Protein AF-A0A960TSB8-F1 (afdb_monomer_lite)

Foldseek 3Di:
DDDLDDQDDDVVVLVVVCVVLVHDSVLSVLLSVLLVVCVSVVQDDPDPVSVVVSVVSSQVSQVVVVHGNSCPVVVVD

Radius of gyration: 12.98 Å; chains: 1; bounding box: 25×40×28 Å

Secondary structure (DSSP, 8-state):
----------HHHHHHHHHHHT--HHHHHHHHHHHHHHHHTT---SSHHHHHHHHHHHHHHHHHTT---TTGGGT--

pLDDT: mean 89.78, std 12.36, range [40.81, 97.25]

Structure (mmCIF, N/CA/C/O backbone):
data_AF-A0A960TSB8-F1
#
_entry.id   AF-A0A960TSB8-F1
#
loop_
_atom_site.group_PDB
_atom_site.id
_atom_site.type_symbol
_atom_site.label_atom_id
_atom_site.label_alt_id
_atom_site.label_comp_id
_atom_site.label_asym_id
_atom_site.label_entity_id
_atom_site.label_seq_id
_atom_site.pdbx_PDB_ins_code
_atom_site.Cartn_x
_atom_site.Cartn_y
_atom_site.Cartn_z
_atom_site.occupancy
_atom_site.B_iso_or_equiv
_atom_site.auth_seq_id
_atom_site.auth_comp_id
_atom_site.auth_asym_id
_atom_site.auth_atom_id
_atom_site.pdbx_PDB_model_num
ATOM 1 N N . GLU A 1 1 ? -11.208 17.890 9.732 1.00 54.84 1 GLU A N 1
ATOM 2 C CA . GLU A 1 1 ? -11.490 16.490 9.356 1.00 54.84 1 GLU A CA 1
ATOM 3 C C . GLU A 1 1 ? -10.318 15.604 9.770 1.00 54.84 1 GLU A C 1
ATOM 5 O O . GLU A 1 1 ? -9.200 15.928 9.374 1.00 54.84 1 GLU A O 1
ATOM 10 N N . PRO A 1 2 ? -10.503 14.558 10.594 1.00 72.75 2 PRO A N 1
ATOM 11 C CA . PRO A 1 2 ? -9.425 13.618 10.885 1.00 72.75 2 PRO A CA 1
ATOM 12 C C . PRO A 1 2 ? -9.153 12.748 9.647 1.00 72.75 2 PRO A C 1
ATOM 14 O O . PRO A 1 2 ? -10.060 12.101 9.129 1.00 72.75 2 PRO A O 1
ATOM 17 N N . SER A 1 3 ? -7.912 12.736 9.154 1.00 79.50 3 SER A N 1
ATOM 18 C CA . SER A 1 3 ? -7.488 11.817 8.090 1.00 79.50 3 SER A CA 1
ATOM 19 C C . SER A 1 3 ? -7.000 10.501 8.694 1.00 79.50 3 SER A C 1
ATOM 21 O O . SER A 1 3 ? -6.195 10.535 9.622 1.00 79.50 3 SER A O 1
ATOM 23 N N . ALA A 1 4 ? -7.403 9.357 8.132 1.00 82.44 4 ALA A N 1
ATOM 24 C CA . ALA A 1 4 ? -6.901 8.038 8.545 1.00 82.44 4 ALA A CA 1
ATOM 25 C C . ALA A 1 4 ? -5.391 7.842 8.276 1.00 82.44 4 ALA A C 1
ATOM 27 O O . ALA A 1 4 ? -4.772 6.962 8.861 1.00 82.44 4 ALA A O 1
ATOM 28 N N . GLY A 1 5 ? -4.798 8.667 7.407 1.00 92.88 5 GLY A N 1
ATOM 29 C CA . GLY A 1 5 ? -3.382 8.640 7.049 1.00 92.88 5 GLY A CA 1
ATOM 30 C C . GLY A 1 5 ? -3.168 8.971 5.575 1.00 92.88 5 GLY A C 1
ATOM 31 O O . GLY A 1 5 ? -4.069 9.490 4.913 1.00 92.88 5 GLY A O 1
ATOM 32 N N . GLN A 1 6 ? -1.971 8.682 5.064 1.00 95.38 6 GLN A N 1
ATOM 33 C CA . GLN A 1 6 ? -1.593 8.899 3.666 1.00 95.38 6 GLN A CA 1
ATOM 34 C C . GLN A 1 6 ? -0.945 7.638 3.096 1.00 95.38 6 GLN A C 1
ATOM 36 O O . GLN A 1 6 ? -0.150 6.990 3.771 1.00 95.38 6 GLN A O 1
ATOM 41 N N . ILE A 1 7 ? -1.258 7.327 1.839 1.00 95.50 7 ILE A N 1
ATOM 42 C CA . ILE A 1 7 ? -0.576 6.294 1.057 1.00 95.50 7 ILE A CA 1
ATOM 43 C C . ILE A 1 7 ? 0.245 7.022 -0.002 1.00 95.50 7 ILE A C 1
ATOM 45 O O . ILE A 1 7 ? -0.301 7.776 -0.807 1.00 95.50 7 ILE A O 1
ATOM 49 N N . VAL A 1 8 ? 1.559 6.821 0.021 1.00 96.00 8 VAL A N 1
ATOM 50 C CA . VAL A 1 8 ? 2.492 7.428 -0.932 1.00 96.00 8 VAL A CA 1
ATOM 51 C C . VAL A 1 8 ? 3.020 6.331 -1.841 1.00 96.00 8 VAL A C 1
ATOM 53 O O . VAL A 1 8 ? 3.511 5.312 -1.367 1.00 96.00 8 VAL A O 1
ATOM 56 N N . MET A 1 9 ? 2.914 6.542 -3.149 1.00 95.75 9 MET A N 1
ATOM 57 C CA . MET A 1 9 ? 3.344 5.585 -4.165 1.00 95.75 9 MET A CA 1
ATOM 58 C C . MET A 1 9 ? 4.414 6.210 -5.057 1.00 95.75 9 MET A C 1
ATOM 60 O O . MET A 1 9 ? 4.304 7.372 -5.445 1.00 95.75 9 MET A O 1
ATOM 64 N N . ALA A 1 10 ? 5.437 5.426 -5.398 1.00 96.31 10 ALA A N 1
ATOM 65 C CA . ALA A 1 10 ? 6.514 5.828 -6.296 1.00 96.31 10 ALA A CA 1
ATOM 66 C C . ALA A 1 10 ? 6.299 5.195 -7.687 1.00 96.31 10 ALA A C 1
ATOM 68 O O . ALA A 1 10 ? 6.481 3.986 -7.833 1.00 96.31 10 ALA A O 1
ATOM 69 N N . PRO A 1 11 ? 5.945 5.971 -8.731 1.00 95.00 11 PRO A N 1
ATOM 70 C CA . PRO A 1 11 ? 5.642 5.413 -10.054 1.0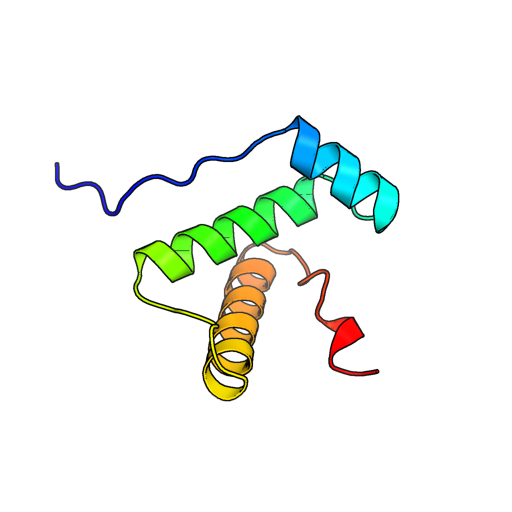0 95.00 11 PRO A CA 1
ATOM 71 C C . PRO A 1 11 ? 6.810 4.664 -10.708 1.00 95.00 11 PRO A C 1
ATOM 73 O O . PRO A 1 11 ? 6.587 3.676 -11.405 1.00 95.00 11 PRO A O 1
ATOM 76 N N . GLY A 1 12 ? 8.050 5.110 -10.469 1.00 96.81 12 GLY A N 1
ATOM 77 C CA . GLY A 1 12 ? 9.252 4.417 -10.949 1.00 96.81 12 GLY A CA 1
ATOM 78 C C . GLY A 1 12 ? 9.357 3.003 -10.378 1.00 96.81 12 GLY A C 1
ATOM 79 O O . GLY A 1 12 ? 9.475 2.050 -11.138 1.00 96.81 12 GLY A O 1
ATOM 80 N N . PHE A 1 13 ? 9.167 2.863 -9.062 1.00 95.38 13 PHE A N 1
ATOM 81 C CA . PHE A 1 13 ? 9.165 1.566 -8.378 1.00 95.38 13 PHE A CA 1
ATOM 82 C C . PHE A 1 13 ? 8.063 0.631 -8.897 1.00 95.38 13 PHE A C 1
ATOM 84 O O . PHE A 1 13 ? 8.316 -0.538 -9.173 1.00 95.38 13 PHE A O 1
ATOM 91 N N . ILE A 1 14 ? 6.846 1.154 -9.086 1.00 95.81 14 ILE A N 1
ATOM 92 C CA . ILE A 1 14 ? 5.724 0.392 -9.659 1.00 95.81 14 ILE A CA 1
ATOM 93 C C . ILE A 1 14 ? 6.080 -0.115 -11.059 1.00 95.81 14 ILE A C 1
ATOM 95 O O . ILE A 1 14 ? 5.836 -1.277 -11.377 1.00 95.81 14 ILE A O 1
ATOM 99 N N . SER A 1 15 ? 6.675 0.747 -11.885 1.00 95.19 15 SER A N 1
ATOM 100 C CA . SER A 1 15 ? 7.037 0.412 -13.265 1.00 95.19 15 SER A CA 1
ATOM 101 C C . SER A 1 15 ? 8.119 -0.666 -13.323 1.00 95.19 15 SER A C 1
ATOM 103 O O . SER A 1 15 ? 7.978 -1.622 -14.082 1.00 95.19 15 SER A O 1
ATOM 105 N N . GLU A 1 16 ? 9.162 -0.542 -12.498 1.00 96.12 16 GLU A N 1
ATOM 106 C CA . GLU A 1 16 ? 10.236 -1.536 -12.380 1.00 96.12 16 GLU A CA 1
ATOM 107 C C . GLU A 1 16 ? 9.681 -2.892 -11.937 1.00 96.12 16 GLU A C 1
ATOM 109 O O . GLU A 1 16 ? 9.882 -3.896 -12.619 1.00 96.12 16 GLU A O 1
ATOM 114 N N . ARG A 1 17 ? 8.876 -2.919 -10.868 1.00 93.00 17 ARG A N 1
ATOM 115 C CA . ARG A 1 17 ? 8.286 -4.162 -10.359 1.00 93.00 17 ARG A CA 1
ATOM 116 C C . ARG A 1 17 ? 7.348 -4.823 -11.374 1.00 93.00 17 ARG A C 1
ATOM 118 O O . ARG A 1 17 ? 7.360 -6.045 -11.517 1.00 93.00 17 ARG A O 1
ATOM 125 N N . CYS A 1 18 ? 6.545 -4.035 -12.093 1.00 94.19 18 CYS A N 1
ATOM 126 C CA . CYS A 1 18 ? 5.675 -4.551 -13.153 1.00 94.19 18 CYS A CA 1
ATOM 127 C C . CYS A 1 18 ? 6.483 -5.163 -14.300 1.00 94.19 18 CYS A C 1
ATOM 129 O O . CYS A 1 18 ? 6.115 -6.227 -14.794 1.00 94.19 18 CYS A O 1
ATOM 131 N N . ALA A 1 19 ? 7.596 -4.533 -14.690 1.00 94.69 19 ALA A N 1
ATOM 132 C CA . ALA A 1 19 ? 8.489 -5.062 -15.716 1.00 94.69 19 ALA A CA 1
ATOM 133 C C . ALA A 1 19 ? 9.152 -6.380 -15.282 1.00 94.69 19 ALA A C 1
ATOM 135 O O . ALA A 1 19 ? 9.229 -7.312 -16.080 1.00 94.69 19 ALA A O 1
ATOM 136 N N . GLU A 1 20 ? 9.580 -6.486 -14.022 1.00 93.81 20 GLU A N 1
ATOM 137 C CA . GLU A 1 20 ? 10.190 -7.702 -13.468 1.00 93.81 20 GLU A CA 1
ATOM 138 C C . GLU A 1 20 ? 9.202 -8.868 -13.355 1.00 93.81 20 GLU A C 1
ATOM 140 O O . GLU A 1 20 ? 9.556 -10.016 -13.624 1.00 93.81 20 GLU A O 1
ATOM 145 N N . ARG A 1 21 ? 7.963 -8.584 -12.942 1.00 88.69 21 ARG A N 1
ATOM 146 C CA . ARG A 1 21 ? 6.951 -9.610 -12.640 1.00 88.69 21 ARG A CA 1
ATOM 147 C C . ARG A 1 21 ? 5.983 -9.893 -13.788 1.00 88.69 21 ARG A C 1
ATOM 149 O O . ARG A 1 21 ? 5.195 -10.830 -13.697 1.00 88.69 21 ARG A O 1
ATOM 156 N N . GLY A 1 22 ? 6.015 -9.091 -14.851 1.00 90.75 22 GLY A N 1
ATOM 157 C CA . GLY A 1 22 ? 5.058 -9.176 -15.957 1.00 90.75 22 GLY A CA 1
ATOM 158 C C . GLY A 1 22 ? 3.629 -8.788 -15.558 1.00 90.75 22 GLY A C 1
ATOM 159 O O . GLY A 1 22 ? 2.672 -9.287 -16.146 1.00 90.75 22 GLY A O 1
ATOM 160 N N . TRP A 1 23 ? 3.471 -7.940 -14.540 1.00 90.94 23 TRP A N 1
ATOM 161 C CA . TRP A 1 23 ? 2.164 -7.492 -14.050 1.00 90.94 23 TRP A CA 1
ATOM 162 C C . TRP A 1 23 ? 1.687 -6.230 -14.767 1.00 90.94 23 TRP A C 1
ATOM 164 O O . TRP A 1 23 ? 2.486 -5.437 -15.268 1.00 90.94 23 TRP A O 1
ATOM 174 N N . HIS A 1 24 ? 0.370 -6.018 -14.789 1.00 92.00 24 HIS A N 1
ATOM 175 C CA . HIS A 1 24 ? -0.194 -4.772 -15.291 1.00 92.00 24 HIS A CA 1
ATOM 176 C C . HIS A 1 24 ? -0.050 -3.663 -14.228 1.00 92.00 24 HIS A C 1
ATOM 178 O O . HIS A 1 24 ? -0.385 -3.905 -13.065 1.00 92.00 24 HIS A O 1
ATOM 184 N N . PRO A 1 25 ? 0.373 -2.434 -14.590 1.00 93.06 25 PRO A N 1
ATOM 185 C CA . PRO A 1 25 ? 0.549 -1.340 -13.628 1.00 93.06 25 PRO A CA 1
ATOM 186 C C . PRO A 1 25 ? -0.686 -1.046 -12.779 1.00 93.06 25 PRO A C 1
ATOM 188 O O . PRO A 1 25 ? -0.572 -0.709 -11.604 1.00 93.06 25 PRO A O 1
ATOM 191 N N . GLU A 1 26 ? -1.879 -1.198 -13.353 1.00 92.62 26 GLU A N 1
ATOM 192 C CA . GLU A 1 26 ? -3.118 -0.987 -12.607 1.00 92.62 26 GLU A CA 1
ATOM 193 C C . GLU A 1 26 ? -3.335 -2.007 -11.482 1.00 92.62 26 GLU A C 1
ATOM 195 O O . GLU A 1 26 ? -3.900 -1.655 -10.447 1.00 92.62 26 GLU A O 1
ATOM 200 N N . ASP A 1 27 ? -2.894 -3.253 -11.668 1.00 92.25 27 ASP A N 1
ATOM 201 C CA . ASP A 1 27 ? -3.039 -4.298 -10.653 1.00 92.25 27 ASP A CA 1
ATOM 202 C C . ASP A 1 27 ? -2.047 -4.080 -9.510 1.00 92.25 27 ASP A C 1
ATOM 204 O O . ASP A 1 27 ? -2.406 -4.234 -8.343 1.00 92.25 27 ASP A O 1
ATOM 208 N N . GLU A 1 28 ? -0.833 -3.625 -9.830 1.00 93.81 28 GLU A N 1
ATOM 209 C CA . GLU A 1 28 ? 0.163 -3.227 -8.834 1.00 93.81 28 GLU A CA 1
ATOM 210 C C . GLU A 1 28 ? -0.316 -2.023 -8.013 1.00 93.81 28 GLU A C 1
ATOM 212 O O . GLU A 1 28 ? -0.261 -2.048 -6.784 1.00 93.81 28 GLU A O 1
ATOM 217 N N . VAL A 1 29 ? -0.862 -0.990 -8.665 1.00 95.19 29 VAL A N 1
ATOM 218 C CA . VAL A 1 29 ? -1.436 0.180 -7.977 1.00 95.19 29 VAL A CA 1
ATOM 219 C C . VAL A 1 29 ? -2.596 -0.230 -7.072 1.00 95.19 29 VAL A C 1
ATOM 221 O O . VAL A 1 29 ? -2.672 0.222 -5.926 1.00 95.19 29 VAL A O 1
ATOM 224 N N . ALA A 1 30 ? -3.503 -1.082 -7.554 1.00 95.38 30 ALA A N 1
ATOM 225 C CA . ALA A 1 30 ? -4.629 -1.549 -6.754 1.00 95.38 30 ALA A CA 1
ATOM 226 C C . ALA A 1 30 ? -4.166 -2.358 -5.536 1.00 95.38 30 ALA A C 1
ATOM 228 O O . ALA A 1 30 ? -4.667 -2.139 -4.432 1.00 95.38 30 ALA A O 1
ATOM 229 N N . MET A 1 31 ? -3.183 -3.244 -5.721 1.00 95.12 31 MET A N 1
ATOM 230 C CA . MET A 1 31 ? -2.602 -4.041 -4.643 1.00 95.12 31 MET A CA 1
ATOM 231 C C . MET A 1 31 ? -1.917 -3.143 -3.607 1.00 95.12 31 MET A C 1
ATOM 233 O O . MET A 1 31 ? -2.269 -3.217 -2.433 1.00 95.12 31 MET A O 1
ATOM 237 N N . LEU A 1 32 ? -1.040 -2.221 -4.023 1.00 95.62 32 LEU A N 1
ATOM 238 C CA . LEU A 1 32 ? -0.371 -1.282 -3.111 1.00 95.62 32 LEU A CA 1
ATOM 239 C C . LEU A 1 32 ? -1.364 -0.375 -2.375 1.00 95.62 32 LEU A C 1
ATOM 241 O O . LEU A 1 32 ? -1.151 -0.038 -1.211 1.00 95.62 32 LEU A O 1
ATOM 245 N N . THR A 1 33 ? -2.469 -0.006 -3.026 1.00 96.19 33 THR A N 1
ATOM 246 C CA . THR A 1 33 ? -3.541 0.771 -2.394 1.00 96.19 33 THR A CA 1
ATOM 247 C C . THR A 1 33 ? -4.254 -0.042 -1.315 1.00 96.19 33 THR A C 1
ATOM 249 O O . THR A 1 33 ? -4.426 0.449 -0.200 1.00 96.19 33 THR A O 1
ATOM 252 N N . ALA A 1 34 ? -4.649 -1.285 -1.613 1.00 96.56 34 ALA A N 1
ATOM 253 C CA . ALA A 1 34 ? -5.286 -2.174 -0.640 1.00 96.56 34 ALA A CA 1
ATOM 254 C C . ALA A 1 34 ? -4.349 -2.475 0.542 1.00 96.56 34 ALA A C 1
ATOM 256 O O . ALA A 1 34 ? -4.756 -2.373 1.699 1.00 96.56 34 ALA A O 1
ATOM 257 N N . HIS A 1 35 ? -3.084 -2.762 0.246 1.00 96.38 35 HIS A N 1
ATOM 258 C CA . HIS A 1 35 ? -2.027 -3.011 1.218 1.00 96.38 35 HIS A CA 1
ATOM 259 C C . HIS A 1 35 ? -1.798 -1.802 2.139 1.00 96.38 35 HIS A C 1
ATOM 261 O O . HIS A 1 35 ? -1.884 -1.913 3.363 1.00 96.38 35 HIS A O 1
ATOM 267 N N . GLY A 1 36 ? -1.597 -0.613 1.560 1.00 96.75 36 GLY A N 1
ATOM 268 C CA . GLY A 1 36 ? -1.419 0.627 2.315 1.00 96.75 36 GLY A CA 1
ATOM 269 C C . GLY A 1 36 ? -2.633 0.969 3.181 1.00 96.75 36 GLY A C 1
ATOM 270 O O . GLY A 1 36 ? -2.475 1.374 4.330 1.00 96.75 36 GLY A O 1
ATOM 271 N N . LEU A 1 37 ? -3.851 0.748 2.674 1.00 96.50 37 LEU A N 1
ATOM 272 C CA . LEU A 1 37 ? -5.078 0.944 3.447 1.00 96.50 37 LEU A CA 1
ATOM 273 C C . LEU A 1 37 ? -5.140 0.004 4.657 1.00 96.50 37 LEU A C 1
ATOM 275 O O . LEU A 1 37 ? -5.495 0.439 5.749 1.00 96.50 37 LEU A O 1
ATOM 279 N N . LEU A 1 38 ? -4.784 -1.269 4.482 1.00 97.12 38 LEU A N 1
ATOM 280 C CA . LEU A 1 38 ? -4.763 -2.239 5.574 1.00 97.12 38 LEU A CA 1
ATOM 281 C C . LEU A 1 38 ? -3.751 -1.846 6.657 1.00 97.12 38 LEU A C 1
ATOM 283 O O . LEU A 1 38 ? -4.099 -1.903 7.837 1.00 97.12 38 LEU A O 1
ATOM 287 N N . HIS A 1 39 ? -2.574 -1.344 6.282 1.00 97.25 39 HIS A N 1
ATOM 288 C CA . HIS A 1 39 ? -1.623 -0.786 7.246 1.00 97.25 39 HIS A CA 1
ATOM 289 C C . HIS A 1 39 ? -2.185 0.414 8.017 1.00 97.25 39 HIS A C 1
ATOM 291 O O . HIS A 1 39 ? -2.065 0.466 9.240 1.00 97.25 39 HIS A O 1
ATOM 297 N N . LEU A 1 40 ? -2.877 1.342 7.346 1.00 96.31 40 LEU A N 1
ATOM 298 C CA . LEU A 1 40 ? -3.550 2.459 8.028 1.00 96.31 40 LEU A CA 1
ATOM 299 C C . LEU A 1 40 ? -4.648 1.993 9.000 1.00 96.31 40 LEU A C 1
ATOM 301 O O . LEU A 1 40 ? -4.933 2.672 9.984 1.00 96.31 40 LEU A O 1
ATOM 305 N N . LEU A 1 41 ? -5.250 0.827 8.749 1.00 95.12 41 LEU A N 1
ATOM 306 C CA . LEU A 1 41 ? -6.244 0.192 9.619 1.00 95.12 41 LEU A CA 1
ATOM 307 C C . LEU A 1 41 ? -5.625 -0.688 10.724 1.00 95.12 41 LEU A C 1
ATOM 309 O O . LEU A 1 41 ? -6.368 -1.3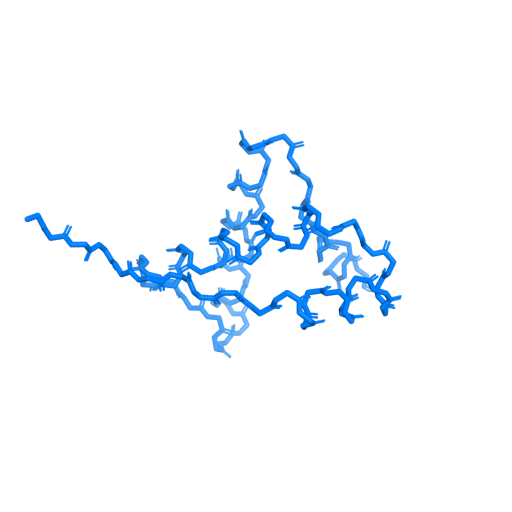37 11.462 1.00 95.12 41 LEU A O 1
ATOM 313 N N . GLY A 1 42 ? -4.294 -0.719 10.850 1.00 95.19 42 GLY A N 1
ATOM 314 C CA . GLY A 1 42 ? -3.575 -1.461 11.890 1.00 95.19 42 GLY A CA 1
ATOM 315 C C . GLY A 1 42 ? -3.324 -2.939 11.576 1.00 95.19 42 GLY A C 1
ATOM 316 O O . GLY A 1 42 ? -3.000 -3.702 12.485 1.00 95.19 42 GLY A O 1
ATOM 317 N N . TRP A 1 43 ? -3.487 -3.360 10.320 1.00 97.00 43 TRP A N 1
ATOM 318 C CA . TRP A 1 43 ? -3.037 -4.679 9.873 1.00 97.00 43 TRP A CA 1
ATOM 319 C C . TRP A 1 43 ? -1.534 -4.661 9.620 1.00 97.00 43 TRP A C 1
ATOM 321 O O . TRP A 1 43 ? -0.977 -3.658 9.175 1.00 97.00 43 TRP A O 1
ATOM 331 N N . ASP A 1 44 ? -0.896 -5.796 9.878 1.00 96.56 44 ASP A N 1
ATOM 332 C CA . ASP A 1 44 ? 0.524 -5.982 9.621 1.00 96.56 44 ASP A CA 1
ATOM 333 C C . ASP A 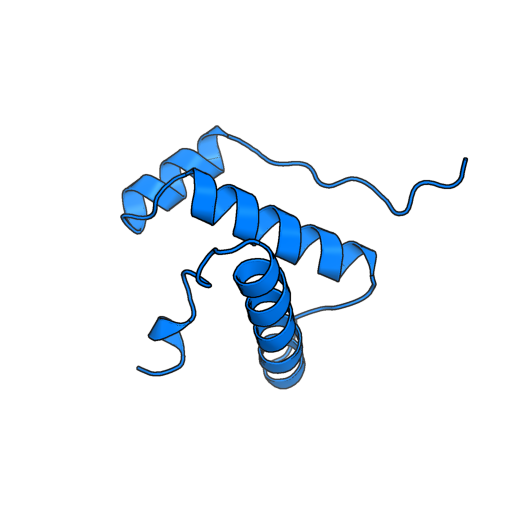1 44 ? 0.807 -7.409 9.147 1.00 96.56 44 ASP A C 1
ATOM 335 O O . ASP A 1 44 ? -0.093 -8.251 9.066 1.00 96.56 44 ASP A O 1
ATOM 339 N N . HIS A 1 45 ? 2.065 -7.660 8.812 1.00 94.00 45 HIS A N 1
ATOM 340 C CA . HIS A 1 45 ? 2.548 -8.828 8.099 1.00 94.00 45 HIS A CA 1
ATOM 341 C C . HIS A 1 45 ? 4.012 -9.185 8.454 1.00 94.00 45 HIS A C 1
ATOM 343 O O . HIS A 1 45 ? 4.735 -9.795 7.658 1.00 94.00 45 HIS A O 1
ATOM 349 N N . GLU A 1 46 ? 4.464 -8.840 9.663 1.00 94.50 46 GLU A N 1
ATOM 350 C CA . GLU A 1 46 ? 5.822 -9.139 10.144 1.00 94.50 46 GLU A CA 1
ATOM 351 C C . GLU A 1 46 ? 6.042 -10.648 10.352 1.00 94.50 46 GLU A C 1
ATOM 353 O O . GLU A 1 46 ? 7.082 -11.198 9.969 1.00 94.50 46 GLU A O 1
ATOM 358 N N . ASP A 1 47 ? 5.036 -11.365 10.864 1.00 94.81 47 ASP A N 1
ATOM 359 C CA . ASP A 1 47 ? 5.061 -12.824 11.011 1.00 94.81 47 ASP A CA 1
ATOM 360 C C . ASP A 1 47 ? 4.200 -13.572 9.973 1.00 94.81 47 ASP A C 1
ATOM 362 O O . ASP A 1 47 ? 3.450 -12.999 9.180 1.00 94.81 47 ASP A O 1
ATOM 366 N N . ALA A 1 48 ? 4.340 -14.901 9.929 1.00 92.19 48 ALA A N 1
ATOM 367 C CA . ALA A 1 48 ? 3.667 -15.731 8.931 1.00 92.19 48 ALA A CA 1
ATOM 368 C C . ALA A 1 48 ? 2.139 -15.801 9.111 1.00 92.19 48 ALA A C 1
ATOM 370 O O . ALA A 1 48 ? 1.413 -15.939 8.128 1.00 92.19 48 ALA A O 1
ATOM 371 N N . GLY A 1 49 ? 1.643 -15.746 10.348 1.00 94.19 49 GLY A N 1
ATOM 372 C CA . GLY A 1 49 ? 0.214 -15.711 10.650 1.00 94.19 49 GLY A CA 1
ATOM 373 C C . GLY A 1 49 ? -0.404 -14.371 10.268 1.00 94.19 49 GLY A C 1
ATOM 374 O O . GLY A 1 49 ? -1.437 -14.345 9.599 1.00 94.19 49 GLY A O 1
ATOM 375 N N . GLN A 1 50 ? 0.276 -13.280 10.616 1.00 95.19 50 GLN A N 1
ATOM 376 C CA . GLN A 1 50 ? -0.073 -11.923 10.210 1.00 95.19 50 GLN A CA 1
ATOM 377 C C . GLN A 1 50 ? -0.115 -11.780 8.683 1.00 95.19 50 GLN A C 1
ATOM 379 O O . GLN A 1 50 ? -1.146 -11.378 8.145 1.00 95.19 50 GLN A O 1
ATOM 384 N N . ARG A 1 51 ? 0.933 -12.231 7.971 1.00 94.06 51 ARG A N 1
ATOM 385 C CA . ARG A 1 51 ? 0.962 -12.263 6.495 1.00 94.06 51 ARG A CA 1
ATOM 386 C C . ARG A 1 51 ? -0.267 -12.931 5.909 1.00 94.06 51 ARG A C 1
ATOM 388 O O . ARG A 1 51 ? -0.953 -12.321 5.099 1.00 94.06 51 ARG A O 1
ATOM 395 N N . ARG A 1 52 ? -0.575 -14.156 6.343 1.00 92.88 52 ARG A N 1
ATOM 396 C CA . ARG A 1 52 ? -1.745 -14.894 5.841 1.00 92.88 52 ARG A CA 1
ATOM 397 C C . ARG A 1 52 ? -3.049 -14.142 6.106 1.00 92.88 52 ARG A C 1
ATOM 399 O O . ARG A 1 52 ? -3.906 -14.058 5.231 1.00 92.88 52 ARG A O 1
ATOM 406 N N . ALA A 1 53 ? -3.201 -13.569 7.300 1.00 95.19 53 ALA A N 1
ATOM 407 C CA . ALA A 1 53 ? -4.401 -12.827 7.673 1.00 95.19 53 ALA A CA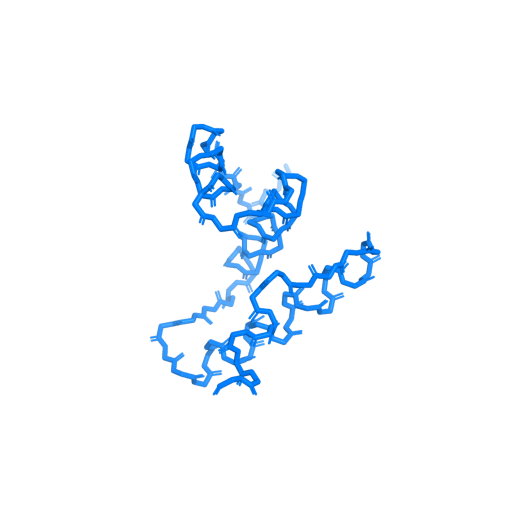 1
ATOM 408 C C . ALA A 1 53 ? -4.572 -11.515 6.885 1.00 95.19 53 ALA A C 1
ATOM 410 O O . ALA A 1 53 ? -5.707 -11.153 6.555 1.00 95.19 53 ALA A O 1
ATOM 411 N N . MET A 1 54 ? -3.474 -10.812 6.594 1.00 95.81 54 MET A N 1
ATOM 412 C CA . MET A 1 54 ? -3.472 -9.587 5.795 1.00 95.81 54 MET A CA 1
ATOM 413 C C . MET A 1 54 ? -3.704 -9.896 4.312 1.00 95.81 54 MET A C 1
ATOM 415 O O . MET A 1 54 ? -4.604 -9.310 3.718 1.00 95.81 54 MET A O 1
ATOM 419 N N . ARG A 1 55 ? -3.032 -10.906 3.748 1.00 93.88 55 ARG A N 1
ATOM 420 C CA . ARG A 1 55 ? -3.230 -11.354 2.355 1.00 93.88 55 ARG A CA 1
ATOM 421 C C . ARG A 1 55 ? -4.657 -11.786 2.047 1.00 93.88 55 ARG A C 1
ATOM 423 O O . ARG A 1 55 ? -5.209 -11.449 0.997 1.00 93.88 55 ARG A O 1
ATOM 430 N N . ALA A 1 56 ? -5.297 -12.493 2.979 1.00 94.56 56 ALA A N 1
ATOM 431 C CA . ALA A 1 56 ? -6.704 -12.857 2.839 1.00 94.56 56 ALA A CA 1
ATOM 432 C C . ALA A 1 56 ? -7.600 -11.611 2.697 1.00 94.56 56 ALA A C 1
ATOM 434 O O . ALA A 1 56 ? -8.568 -11.620 1.940 1.00 94.56 56 ALA A O 1
ATOM 435 N N . ARG A 1 57 ? -7.261 -10.512 3.381 1.00 96.56 57 ARG A N 1
ATOM 436 C CA . ARG A 1 57 ? -7.993 -9.240 3.286 1.00 96.56 57 ARG A CA 1
ATOM 437 C C . ARG A 1 57 ? -7.671 -8.473 2.019 1.00 96.56 57 ARG A C 1
ATOM 439 O O . ARG A 1 57 ? -8.593 -7.947 1.405 1.00 96.56 57 ARG A O 1
ATOM 446 N N . GLU A 1 58 ? -6.407 -8.444 1.609 1.00 96.62 58 GLU A N 1
ATOM 447 C CA . GLU A 1 58 ? -5.996 -7.880 0.318 1.00 96.62 58 GLU A CA 1
ATOM 448 C C . GLU A 1 58 ? -6.781 -8.541 -0.819 1.00 96.62 58 GLU A C 1
ATOM 450 O O . GLU A 1 58 ? -7.325 -7.852 -1.677 1.00 96.62 58 GLU A O 1
ATOM 455 N N . THR A 1 59 ? -6.930 -9.869 -0.771 1.00 95.00 59 THR A N 1
ATOM 456 C CA . THR A 1 59 ? -7.716 -10.634 -1.748 1.00 95.00 59 THR A CA 1
ATOM 457 C C . THR A 1 59 ? -9.174 -10.183 -1.781 1.00 95.00 59 THR A C 1
ATOM 459 O O . THR A 1 59 ? -9.671 -9.841 -2.850 1.00 95.00 59 THR A O 1
ATOM 462 N N . VAL A 1 60 ? -9.841 -10.095 -0.624 1.00 95.81 60 VAL A N 1
ATOM 463 C CA . VAL A 1 60 ? -11.242 -9.640 -0.542 1.00 95.81 60 VAL A CA 1
ATOM 464 C C . VAL A 1 60 ? -11.413 -8.219 -1.092 1.00 95.81 60 VAL A C 1
ATOM 466 O O . VAL A 1 60 ? -12.370 -7.951 -1.817 1.00 95.81 60 VAL A O 1
ATOM 469 N N . LEU A 1 61 ? -10.496 -7.301 -0.769 1.00 96.25 61 LEU A N 1
ATOM 470 C CA . LEU A 1 61 ? -10.556 -5.915 -1.241 1.00 96.25 61 LEU A CA 1
ATOM 471 C C . LEU A 1 61 ? -10.351 -5.811 -2.756 1.00 96.25 61 LEU A C 1
ATOM 473 O O . LEU A 1 61 ? -11.067 -5.065 -3.422 1.00 96.25 61 LEU A O 1
ATOM 477 N N . LEU A 1 62 ? -9.398 -6.561 -3.309 1.00 95.81 62 LEU A N 1
ATOM 478 C CA . LEU A 1 62 ? -9.146 -6.575 -4.749 1.00 95.81 62 LEU A CA 1
ATOM 479 C C . LEU A 1 62 ? -10.316 -7.198 -5.514 1.00 95.81 62 LEU A C 1
ATOM 481 O O . LEU A 1 62 ? -10.760 -6.619 -6.506 1.00 95.81 62 LEU A O 1
ATOM 485 N N . GLU A 1 63 ? -10.871 -8.307 -5.020 1.00 95.06 63 GLU A N 1
ATOM 486 C CA . GLU A 1 63 ? -12.037 -8.965 -5.620 1.00 95.06 63 GLU A CA 1
ATOM 487 C C . GLU A 1 63 ? -13.270 -8.049 -5.613 1.00 95.06 63 GLU A C 1
ATOM 489 O O . GLU A 1 63 ? -13.976 -7.964 -6.620 1.00 95.06 63 GLU A O 1
ATOM 494 N N . ALA A 1 64 ? -13.488 -7.286 -4.536 1.00 95.00 64 ALA A N 1
ATOM 495 C CA . ALA A 1 64 ? -14.551 -6.279 -4.467 1.00 95.00 64 ALA A CA 1
ATOM 496 C C . ALA A 1 64 ? -14.395 -5.160 -5.519 1.00 95.00 64 ALA A C 1
ATOM 498 O O . ALA A 1 64 ? -15.384 -4.558 -5.935 1.00 95.00 64 ALA A O 1
ATOM 499 N N . CYS A 1 65 ? -13.168 -4.913 -5.982 1.00 93.00 65 CYS A N 1
ATOM 500 C CA . CYS A 1 65 ? -12.843 -3.975 -7.057 1.00 93.00 65 CYS A CA 1
ATOM 501 C C . CYS A 1 65 ? -12.766 -4.640 -8.445 1.00 93.00 65 CYS A C 1
ATOM 503 O O . CYS A 1 65 ? -12.337 -3.996 -9.403 1.00 93.00 65 CYS A O 1
ATOM 505 N N . GLY A 1 66 ? -13.141 -5.918 -8.572 1.00 93.88 66 GLY A N 1
ATOM 506 C CA . GLY A 1 66 ? -13.071 -6.667 -9.830 1.00 93.88 66 GLY A CA 1
ATOM 507 C C . GLY A 1 66 ? -11.647 -7.013 -10.277 1.00 93.88 66 GLY A C 1
ATOM 508 O O . GLY A 1 66 ? -11.429 -7.282 -11.457 1.00 93.88 66 GLY A O 1
ATOM 509 N N . ARG A 1 67 ? -10.675 -6.994 -9.358 1.00 92.25 67 ARG A N 1
ATOM 510 C CA . ARG A 1 67 ? -9.268 -7.324 -9.616 1.00 92.25 67 ARG A CA 1
ATOM 511 C C . ARG A 1 67 ? -8.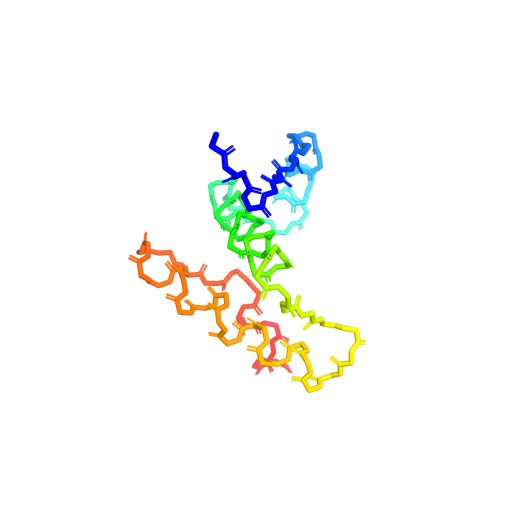872 -8.611 -8.901 1.00 92.25 67 ARG A C 1
ATOM 513 O O . ARG A 1 67 ? -9.461 -8.997 -7.896 1.00 92.25 67 ARG A O 1
ATOM 520 N N . ARG A 1 68 ? -7.850 -9.288 -9.421 1.00 88.31 68 ARG A N 1
ATOM 521 C CA . ARG A 1 68 ? -7.273 -10.490 -8.807 1.00 88.31 68 ARG A CA 1
ATOM 522 C C . ARG A 1 68 ? -6.012 -10.116 -8.035 1.00 88.31 68 ARG A C 1
ATOM 524 O O . ARG A 1 68 ? -5.240 -9.275 -8.481 1.00 88.31 68 ARG A O 1
ATOM 531 N N . HIS A 1 69 ? -5.786 -10.774 -6.900 1.00 83.19 69 HIS A N 1
ATOM 532 C CA . HIS A 1 69 ? -4.552 -10.608 -6.142 1.00 83.19 69 HIS A CA 1
ATOM 533 C C . HIS A 1 69 ? -3.347 -11.172 -6.922 1.00 83.19 69 HIS A C 1
ATOM 535 O O . HIS A 1 69 ? -3.320 -12.377 -7.184 1.00 83.19 69 HIS A O 1
ATOM 541 N N . PRO A 1 70 ? -2.334 -10.355 -7.267 1.00 78.75 70 PRO A N 1
ATOM 542 C CA . PRO A 1 70 ? -1.264 -10.772 -8.175 1.00 78.75 70 PRO A CA 1
ATOM 543 C C . PRO A 1 70 ? -0.289 -11.784 -7.550 1.00 78.75 70 PRO A C 1
ATOM 545 O O . PRO A 1 70 ? 0.309 -12.578 -8.263 1.00 78.75 70 PRO A O 1
ATOM 548 N N . MET A 1 71 ? -0.167 -11.816 -6.215 1.00 74.62 71 MET A N 1
ATOM 549 C CA . MET A 1 71 ? 0.637 -12.826 -5.491 1.00 74.62 71 MET A CA 1
ATOM 550 C C . MET A 1 71 ? -0.171 -14.031 -4.996 1.00 74.62 71 MET A C 1
ATOM 552 O O . MET A 1 71 ? 0.326 -14.782 -4.165 1.00 74.62 71 MET A O 1
ATOM 556 N N . ARG A 1 72 ? -1.429 -14.199 -5.424 1.00 68.50 72 ARG A N 1
ATOM 557 C CA . ARG A 1 72 ? -2.253 -15.324 -4.952 1.00 68.50 72 ARG A CA 1
ATOM 558 C C . ARG A 1 72 ? -1.627 -16.671 -5.313 1.00 68.50 72 ARG A C 1
ATOM 560 O O . ARG A 1 72 ? -1.635 -17.585 -4.503 1.00 68.50 72 ARG A O 1
ATOM 567 N N . ASP A 1 73 ? -1.046 -16.751 -6.504 1.00 59.78 73 ASP A N 1
ATOM 568 C CA . ASP A 1 73 ? -0.532 -18.004 -7.053 1.00 59.78 73 ASP A CA 1
ATOM 569 C C . ASP A 1 73 ? 0.865 -18.371 -6.495 1.00 59.78 73 ASP A C 1
ATOM 571 O O . ASP A 1 73 ? 1.311 -19.499 -6.664 1.00 59.78 73 ASP A O 1
ATOM 575 N N . GLU A 1 74 ? 1.553 -17.449 -5.801 1.00 60.53 74 GLU A N 1
ATOM 576 C CA . GLU A 1 74 ? 2.861 -17.700 -5.161 1.00 60.53 74 GLU A CA 1
ATOM 577 C C . GLU A 1 74 ? 2.737 -18.441 -3.812 1.00 60.53 74 GLU A C 1
ATOM 579 O O . GLU A 1 74 ? 3.732 -18.952 -3.310 1.00 60.53 74 GLU A O 1
ATOM 584 N N . GLU A 1 75 ? 1.544 -1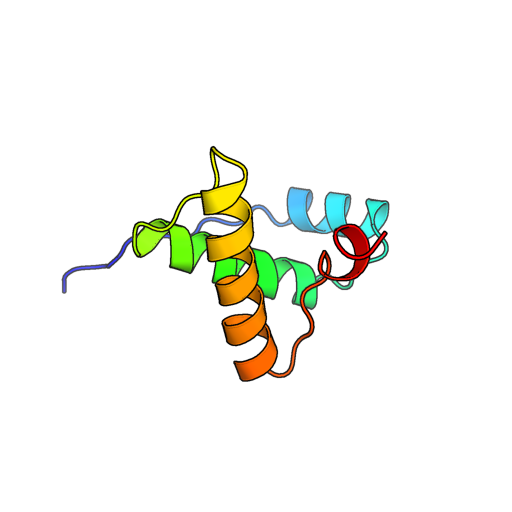8.488 -3.208 1.00 52.25 75 GLU A N 1
ATOM 585 C CA . GLU A 1 75 ? 1.271 -19.234 -1.963 1.00 52.25 75 GLU A CA 1
ATOM 586 C C . GLU A 1 75 ? 0.705 -20.642 -2.217 1.00 52.25 75 GLU A C 1
ATOM 588 O O . GLU A 1 75 ? 0.820 -21.507 -1.349 1.00 52.25 75 GLU A O 1
ATOM 593 N N . ASP A 1 76 ? 0.114 -20.870 -3.395 1.00 45.81 76 ASP A N 1
ATOM 594 C CA . ASP A 1 76 ? -0.400 -22.176 -3.835 1.00 45.81 76 ASP A CA 1
ATOM 595 C C . ASP A 1 76 ? 0.696 -23.061 -4.485 1.00 45.81 76 ASP A C 1
ATOM 597 O O . ASP A 1 76 ? 0.427 -24.218 -4.828 1.00 45.81 76 ASP A O 1
ATOM 601 N N . ALA A 1 77 ? 1.914 -22.526 -4.661 1.00 40.81 77 ALA A N 1
ATOM 602 C CA . ALA A 1 77 ? 3.094 -23.182 -5.241 1.00 40.81 77 ALA A CA 1
ATOM 603 C C . ALA A 1 77 ? 4.115 -23.603 -4.169 1.00 40.81 77 ALA A C 1
ATOM 605 O O . ALA A 1 77 ? 4.724 -24.686 -4.344 1.00 40.81 77 ALA A O 1
#

Sequence (77 aa):
EPSAGQIVMAPGFISERCAERGWHPEDEVAMLTAHGLLHLLGWDHEDAGQRRAMRARETVLLEACGRRHPMRDEEDA